Protein AF-A0A0U4GPA9-F1 (afdb_monomer)

Solvent-accessible surface area (backbon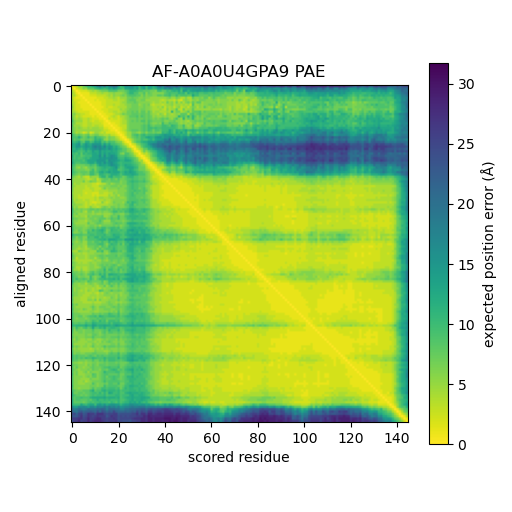e atoms only — not comparable to full-atom values): 8468 Å² total; per-residue (Å²): 130,65,59,69,49,54,57,52,41,24,34,73,60,50,49,94,83,41,89,81,30,57,88,73,44,97,74,63,64,74,82,78,58,74,81,77,69,96,68,77,52,72,70,25,42,51,31,34,51,55,58,58,59,74,53,60,60,59,62,45,44,52,75,36,54,56,65,60,61,60,56,53,50,44,53,52,49,74,71,36,64,93,43,91,62,39,52,60,40,25,15,57,50,21,51,51,51,35,76,47,28,38,76,95,36,74,60,30,58,47,23,52,36,14,38,72,67,58,60,62,75,49,66,69,54,52,57,49,41,71,76,42,46,27,72,79,44,57,46,59,66,89,81,81,131

Mean predicted aligned error: 7.28 Å

Nearest PDB structures (foldseek):
  3zfw-assembly2_B  TM=2.871E-01  e=5.094E+00  Mus musculus
  3zfw-assembly1_A  TM=2.869E-01  e=5.094E+00  Mus musculus

Radius of gyration: 15.77 Å; Cα contacts (8 Å, |Δi|>4): 146; chains: 1; bounding box: 40×41×32 Å

Structure (mmCIF, N/CA/C/O backbone):
data_AF-A0A0U4GPA9-F1
#
_entry.id   AF-A0A0U4GPA9-F1
#
loop_
_atom_site.group_PDB
_atom_site.id
_atom_site.type_symbol
_atom_site.label_atom_id
_atom_site.label_alt_id
_atom_site.label_comp_id
_atom_site.label_asym_id
_atom_site.label_entity_id
_atom_site.label_seq_id
_atom_site.pdbx_PDB_ins_code
_atom_site.Cartn_x
_atom_site.Cartn_y
_atom_site.Cartn_z
_atom_site.occupancy
_atom_site.B_iso_or_equiv
_atom_site.auth_seq_id
_atom_site.auth_comp_id
_atom_site.auth_asym_id
_atom_site.auth_atom_id
_atom_site.pdbx_PDB_model_num
ATOM 1 N N . MET A 1 1 ? 17.917 -6.536 2.354 1.00 47.72 1 MET A N 1
ATOM 2 C CA . MET A 1 1 ? 18.642 -6.152 1.118 1.00 47.72 1 MET A CA 1
ATOM 3 C C . MET A 1 1 ? 17.802 -6.351 -0.153 1.00 47.72 1 MET A C 1
ATOM 5 O O . MET A 1 1 ? 18.085 -5.688 -1.136 1.00 47.72 1 MET A O 1
ATOM 9 N N . HIS A 1 2 ? 16.736 -7.167 -0.132 1.00 63.19 2 HIS A N 1
ATOM 10 C CA . HIS A 1 2 ? 15.916 -7.475 -1.320 1.00 63.19 2 HIS A CA 1
ATOM 11 C C . HIS A 1 2 ? 14.843 -6.423 -1.675 1.00 63.19 2 HIS A C 1
ATOM 13 O O . HIS A 1 2 ? 14.406 -6.362 -2.816 1.00 63.19 2 HIS A O 1
ATOM 19 N N . PHE A 1 3 ? 14.444 -5.550 -0.739 1.00 65.81 3 PHE A N 1
ATOM 20 C CA . PHE A 1 3 ? 13.289 -4.664 -0.949 1.00 65.81 3 PHE A CA 1
ATOM 21 C C . PHE A 1 3 ? 13.552 -3.419 -1.808 1.00 65.81 3 PHE A C 1
ATOM 23 O O . PHE A 1 3 ? 12.783 -3.112 -2.711 1.00 65.81 3 PHE A O 1
ATOM 30 N N . ARG A 1 4 ? 14.674 -2.722 -1.579 1.00 67.25 4 ARG A N 1
ATOM 31 C CA . ARG A 1 4 ? 15.110 -1.613 -2.453 1.00 67.25 4 ARG A CA 1
ATOM 32 C C . ARG A 1 4 ? 15.223 -2.057 -3.907 1.00 67.25 4 ARG A C 1
ATOM 34 O O . ARG A 1 4 ? 14.992 -1.273 -4.816 1.00 67.25 4 ARG A O 1
ATOM 41 N N . TYR A 1 5 ? 15.574 -3.319 -4.094 1.00 72.94 5 TYR A N 1
ATOM 42 C CA . TYR A 1 5 ? 1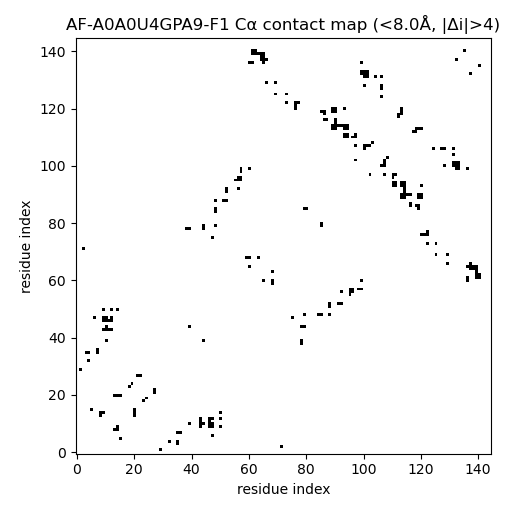5.647 -3.917 -5.401 1.00 72.94 5 TYR A CA 1
ATOM 43 C C . TYR A 1 5 ? 14.271 -4.220 -5.995 1.00 72.94 5 TYR A C 1
ATOM 45 O O . TYR A 1 5 ? 14.011 -3.780 -7.105 1.00 72.94 5 TYR A O 1
ATOM 53 N N . ALA A 1 6 ? 13.374 -4.875 -5.250 1.00 74.25 6 ALA A N 1
ATOM 54 C CA . ALA A 1 6 ? 11.995 -5.076 -5.696 1.00 74.25 6 ALA A CA 1
ATOM 55 C C . ALA A 1 6 ? 11.358 -3.745 -6.133 1.00 74.25 6 ALA A C 1
ATOM 57 O O . ALA A 1 6 ? 10.779 -3.658 -7.208 1.00 74.25 6 ALA A O 1
ATOM 58 N N . PHE A 1 7 ? 11.564 -2.676 -5.361 1.00 76.19 7 PHE A N 1
ATOM 59 C CA . PHE A 1 7 ? 11.077 -1.343 -5.710 1.00 76.19 7 PHE A CA 1
ATOM 60 C C . PHE A 1 7 ? 11.732 -0.751 -6.974 1.00 76.19 7 PHE A C 1
ATOM 62 O O . PHE A 1 7 ? 11.067 -0.082 -7.761 1.00 76.19 7 PHE A O 1
ATOM 69 N N . ALA A 1 8 ? 13.021 -1.018 -7.208 1.00 76.12 8 ALA A N 1
ATOM 70 C CA . ALA A 1 8 ? 13.698 -0.626 -8.443 1.00 76.12 8 ALA A CA 1
ATOM 71 C C . ALA A 1 8 ? 13.195 -1.414 -9.669 1.00 76.12 8 ALA A C 1
ATOM 73 O O . ALA A 1 8 ? 13.061 -0.835 -10.743 1.00 76.12 8 ALA A O 1
ATOM 74 N N . GLU A 1 9 ? 12.861 -2.697 -9.519 1.00 77.81 9 GLU A N 1
ATOM 75 C CA . GLU A 1 9 ? 12.272 -3.497 -10.603 1.00 77.81 9 GLU A CA 1
ATOM 76 C C . GLU A 1 9 ? 10.837 -3.051 -10.921 1.00 77.81 9 GLU A C 1
ATOM 78 O O . GLU A 1 9 ? 10.501 -2.904 -12.096 1.00 77.81 9 GLU A O 1
ATOM 83 N N . LEU A 1 10 ? 10.033 -2.714 -9.900 1.00 80.31 10 LEU A N 1
ATOM 84 C CA . LEU A 1 10 ? 8.717 -2.082 -10.086 1.00 80.31 10 LEU A CA 1
ATOM 85 C C . LEU A 1 10 ? 8.831 -0.784 -10.900 1.00 80.31 10 LEU A C 1
ATOM 87 O O . LEU A 1 10 ? 8.047 -0.539 -11.814 1.00 80.31 10 LEU A O 1
ATOM 91 N N . ALA A 1 11 ? 9.845 0.038 -10.614 1.00 76.25 11 ALA A N 1
ATOM 92 C CA . ALA A 1 11 ? 10.128 1.250 -11.382 1.00 76.25 11 ALA A CA 1
ATOM 93 C C . ALA A 1 11 ? 10.483 0.971 -12.848 1.00 76.25 11 ALA A C 1
ATOM 95 O O . ALA A 1 11 ? 10.198 1.801 -13.710 1.00 76.25 11 ALA A O 1
ATOM 96 N N . ASN A 1 12 ? 11.069 -0.188 -13.144 1.00 79.69 12 ASN A N 1
ATOM 97 C CA . ASN A 1 12 ? 11.322 -0.647 -14.509 1.00 79.69 12 ASN A CA 1
ATOM 98 C C . ASN A 1 12 ? 10.078 -1.280 -15.165 1.00 79.69 12 ASN A C 1
ATOM 100 O O . ASN A 1 12 ? 10.162 -1.740 -16.301 1.00 79.69 12 ASN A O 1
ATOM 104 N N . GLY A 1 13 ? 8.929 -1.280 -14.480 1.00 78.00 13 GLY A N 1
ATOM 105 C CA . GLY A 1 13 ? 7.659 -1.802 -14.980 1.00 78.00 13 GLY A CA 1
ATOM 106 C C . GLY A 1 13 ? 7.485 -3.310 -14.823 1.00 78.00 13 GLY A C 1
ATOM 107 O O . GLY A 1 13 ? 6.522 -3.847 -15.363 1.00 78.00 13 GLY A O 1
ATOM 108 N N . LYS A 1 14 ? 8.386 -3.983 -14.101 1.00 79.00 14 LYS A N 1
ATOM 109 C CA . LYS A 1 14 ? 8.282 -5.417 -13.818 1.00 79.00 14 LYS A CA 1
ATOM 110 C C . LYS A 1 14 ? 7.408 -5.670 -12.602 1.00 79.00 14 LYS A C 1
ATOM 112 O O . LYS A 1 14 ? 7.476 -4.924 -11.628 1.00 79.00 14 LYS A O 1
ATOM 117 N N . SER A 1 15 ? 6.645 -6.749 -12.635 1.00 78.56 15 SER A N 1
ATOM 118 C CA . SER A 1 15 ? 5.757 -7.193 -11.567 1.00 78.56 15 SER A CA 1
ATOM 119 C C . SER A 1 15 ? 6.344 -8.394 -10.814 1.00 78.56 15 SER A C 1
ATOM 121 O O . SER A 1 15 ? 6.955 -9.264 -11.434 1.00 78.56 15 SER A O 1
ATOM 123 N N . PRO A 1 16 ? 6.083 -8.537 -9.498 1.00 73.56 16 PRO A N 1
ATOM 124 C CA . PRO A 1 16 ? 6.381 -9.757 -8.743 1.00 73.56 16 PRO A CA 1
ATOM 125 C C . PRO A 1 16 ? 5.747 -11.040 -9.291 1.00 73.56 16 PRO A C 1
ATOM 127 O O . PRO A 1 16 ? 6.110 -12.127 -8.857 1.00 73.56 16 PRO A O 1
ATOM 130 N N . THR A 1 17 ? 4.783 -10.919 -10.203 1.00 77.12 17 THR A N 1
ATOM 131 C CA . THR A 1 17 ? 4.134 -12.041 -10.893 1.00 77.12 17 THR A CA 1
ATOM 132 C C . THR A 1 17 ? 4.839 -12.451 -12.185 1.00 77.12 17 THR A C 1
ATOM 134 O O . THR A 1 17 ? 4.425 -13.428 -12.809 1.00 77.12 17 THR A O 1
ATOM 137 N N . ASP A 1 18 ? 5.845 -11.697 -12.631 1.00 76.94 18 ASP A N 1
ATOM 138 C CA . ASP A 1 18 ? 6.513 -11.956 -13.902 1.00 76.94 18 ASP A CA 1
ATOM 139 C C . ASP A 1 18 ? 7.449 -13.177 -13.793 1.00 76.94 18 ASP A C 1
ATOM 141 O O . ASP A 1 18 ? 8.136 -13.344 -12.781 1.00 76.94 18 ASP A O 1
ATOM 145 N N . PRO A 1 19 ? 7.529 -14.045 -14.822 1.00 74.38 19 PRO A N 1
ATOM 146 C CA . PRO A 1 19 ? 8.363 -15.250 -14.769 1.00 74.38 19 PRO A CA 1
ATOM 147 C C . PRO A 1 19 ? 9.861 -14.974 -14.593 1.00 74.38 19 PRO A C 1
ATOM 149 O O . PRO A 1 19 ? 10.583 -15.814 -14.061 1.00 74.38 19 PRO A O 1
ATOM 152 N N . ASP A 1 20 ? 10.339 -13.815 -15.052 1.00 72.31 20 ASP A N 1
ATOM 153 C CA . ASP A 1 20 ? 11.725 -13.365 -14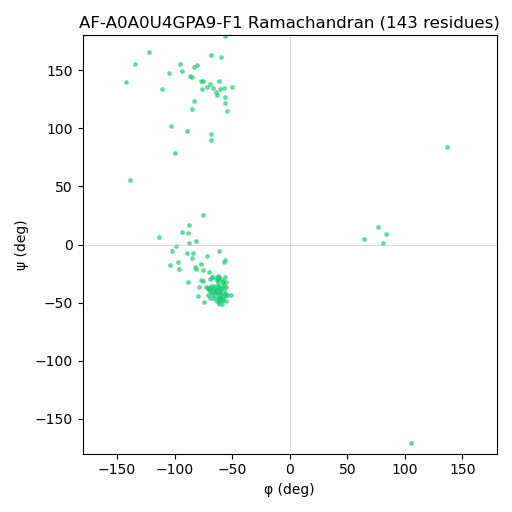.902 1.00 72.31 20 ASP A CA 1
ATOM 154 C C . ASP A 1 20 ? 11.954 -12.597 -13.592 1.00 72.31 20 ASP A C 1
ATOM 156 O O . ASP A 1 20 ? 13.020 -11.999 -13.400 1.00 72.31 20 ASP A O 1
ATOM 160 N N . TRP A 1 21 ? 10.975 -12.607 -12.676 1.00 73.69 21 TRP A N 1
ATOM 161 C CA . TRP A 1 21 ? 11.111 -11.897 -11.423 1.00 73.69 21 TRP A CA 1
ATOM 162 C C . TRP A 1 21 ? 12.256 -12.501 -10.598 1.00 73.69 21 TRP A C 1
ATOM 164 O O . TRP A 1 21 ? 12.354 -13.716 -10.413 1.00 73.69 21 TRP A O 1
ATOM 174 N N . PRO A 1 22 ? 13.167 -11.684 -10.067 1.00 64.12 22 PRO A N 1
ATOM 175 C CA . PRO A 1 22 ? 14.526 -12.153 -9.813 1.00 64.12 22 PRO A CA 1
ATOM 176 C C . PRO A 1 22 ? 14.643 -13.062 -8.587 1.00 64.12 22 PRO A C 1
ATOM 178 O O . PRO A 1 22 ? 15.582 -13.838 -8.496 1.00 64.12 22 PRO A O 1
ATOM 181 N N . ILE A 1 23 ? 13.692 -12.999 -7.652 1.00 62.41 23 ILE A N 1
ATOM 182 C CA . ILE A 1 23 ? 13.605 -13.947 -6.525 1.00 62.41 23 ILE A CA 1
ATOM 183 C C . ILE A 1 23 ? 13.140 -15.348 -6.960 1.00 62.41 23 ILE A C 1
ATOM 185 O O . ILE A 1 23 ? 13.222 -16.271 -6.156 1.00 62.41 23 ILE A O 1
ATOM 189 N N . HIS A 1 24 ? 12.683 -15.529 -8.205 1.00 61.88 24 HIS A N 1
ATOM 190 C CA . HIS A 1 24 ? 12.437 -16.850 -8.796 1.00 61.88 24 HIS A CA 1
ATOM 191 C C . HIS A 1 24 ? 13.697 -17.470 -9.413 1.00 61.88 24 HIS A C 1
ATOM 193 O O . HIS A 1 24 ? 13.700 -18.658 -9.722 1.00 61.88 24 HIS A O 1
ATOM 199 N N . ALA A 1 25 ? 14.781 -16.702 -9.568 1.00 58.09 25 ALA A N 1
ATOM 200 C CA . ALA A 1 25 ? 16.060 -17.237 -10.008 1.00 58.09 25 ALA A CA 1
ATOM 201 C C . ALA A 1 25 ? 16.816 -17.837 -8.812 1.00 58.09 25 ALA A C 1
ATOM 203 O O . ALA A 1 25 ? 17.117 -17.140 -7.845 1.00 58.09 25 ALA A O 1
ATOM 204 N N . GLU A 1 26 ? 17.191 -19.116 -8.906 1.00 50.78 26 GLU A N 1
ATOM 205 C CA . GLU A 1 26 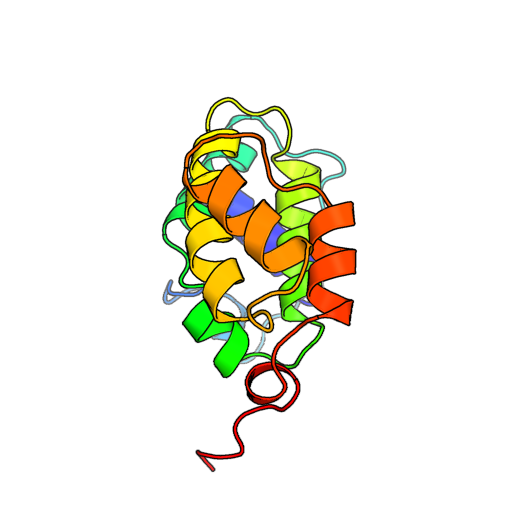? 17.912 -19.860 -7.854 1.00 50.78 26 GLU A CA 1
ATOM 206 C C . GLU A 1 26 ? 19.256 -19.220 -7.439 1.00 50.78 26 GLU A C 1
ATOM 208 O O . GLU A 1 26 ? 19.789 -19.546 -6.383 1.00 50.78 26 GLU A O 1
ATOM 213 N N . ASN A 1 27 ? 19.790 -18.281 -8.231 1.00 49.78 27 ASN A N 1
ATOM 214 C CA . ASN A 1 27 ? 21.059 -17.585 -8.000 1.00 49.78 27 ASN A CA 1
ATOM 215 C C . ASN A 1 27 ? 20.967 -16.085 -8.326 1.00 49.78 27 ASN A C 1
ATOM 217 O O . ASN A 1 27 ? 21.724 -15.561 -9.144 1.00 49.78 27 ASN A O 1
ATOM 221 N N . SER A 1 28 ? 20.031 -15.360 -7.713 1.00 54.97 28 SER A N 1
ATOM 222 C CA . SER A 1 28 ? 19.985 -13.903 -7.853 1.00 54.97 28 SER A CA 1
ATOM 223 C C . SER A 1 28 ? 21.188 -13.250 -7.160 1.00 54.97 28 SER A C 1
ATOM 225 O O . SER A 1 28 ? 21.176 -12.992 -5.953 1.00 54.97 28 SER A O 1
ATOM 227 N N . GLU A 1 29 ? 22.250 -12.971 -7.917 1.00 55.31 29 GLU A N 1
ATOM 228 C CA . GLU A 1 29 ? 23.373 -12.167 -7.441 1.00 55.31 29 GLU A CA 1
ATOM 229 C C . GLU A 1 29 ? 22.927 -10.717 -7.244 1.00 55.31 29 GLU A C 1
ATOM 231 O O . GLU A 1 29 ? 23.063 -9.869 -8.122 1.00 55.31 29 GLU A O 1
ATOM 236 N N . PHE A 1 30 ? 22.442 -10.391 -6.044 1.00 56.41 30 PHE A N 1
ATOM 237 C CA . PHE A 1 30 ? 21.951 -9.046 -5.731 1.00 56.41 30 PHE A CA 1
ATOM 238 C C . PHE A 1 30 ? 23.008 -7.927 -5.844 1.00 56.41 30 PHE A C 1
ATOM 240 O O . PHE A 1 30 ? 22.692 -6.753 -5.669 1.00 56.41 30 PHE A O 1
ATOM 247 N N . ARG A 1 31 ? 24.274 -8.287 -6.091 1.00 52.72 31 ARG A N 1
ATOM 248 C CA . ARG A 1 31 ? 25.415 -7.374 -6.231 1.00 52.72 31 ARG A CA 1
ATOM 249 C C . ARG A 1 31 ? 25.517 -6.734 -7.618 1.00 52.72 31 ARG A C 1
ATOM 251 O O . ARG A 1 31 ? 26.164 -5.700 -7.732 1.00 52.72 31 ARG A O 1
ATOM 258 N N . THR A 1 32 ? 24.901 -7.319 -8.648 1.00 55.31 32 THR A N 1
ATOM 259 C CA . THR A 1 32 ? 24.889 -6.775 -10.024 1.00 55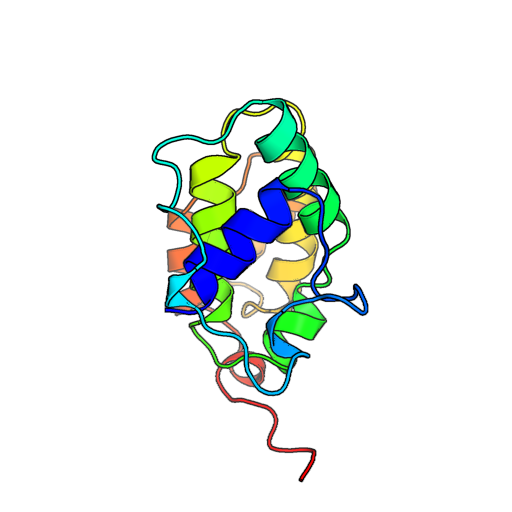.31 32 THR A CA 1
ATOM 260 C C . THR A 1 32 ? 23.797 -5.725 -10.237 1.00 55.31 32 THR A C 1
ATOM 262 O O . THR A 1 32 ? 23.740 -5.061 -11.270 1.00 55.31 32 THR A O 1
ATOM 265 N N . LEU A 1 33 ? 22.941 -5.553 -9.236 1.00 56.56 33 LEU A N 1
ATOM 266 C CA . LEU A 1 33 ? 21.805 -4.652 -9.244 1.00 56.56 33 LEU A CA 1
ATOM 267 C C . LEU A 1 33 ? 22.319 -3.278 -8.831 1.00 56.56 33 LEU A C 1
ATOM 269 O O . LEU A 1 33 ? 22.876 -3.119 -7.746 1.00 56.56 33 LEU A O 1
ATOM 273 N N . GLY A 1 34 ? 22.217 -2.312 -9.743 1.00 56.69 34 GLY A N 1
ATOM 274 C CA . GLY A 1 34 ? 22.805 -0.982 -9.597 1.00 56.69 34 GLY A CA 1
ATOM 275 C C . GLY A 1 34 ? 22.371 -0.219 -8.338 1.00 56.69 34 GLY A C 1
ATOM 276 O O . GLY A 1 34 ? 21.577 -0.670 -7.512 1.00 56.69 34 GLY A O 1
ATOM 277 N N . GLN A 1 35 ? 22.903 0.992 -8.174 1.00 63.12 35 GLN A N 1
ATOM 278 C CA . GLN A 1 35 ? 22.566 1.834 -7.028 1.00 63.12 35 GLN A CA 1
ATOM 279 C C . GLN A 1 35 ? 21.068 2.158 -6.994 1.00 63.12 35 GLN A C 1
ATOM 281 O O . GLN A 1 35 ? 20.490 2.572 -7.997 1.00 63.12 35 GLN A O 1
ATOM 286 N N . TYR A 1 36 ? 20.460 2.025 -5.810 1.00 66.12 36 TYR A N 1
ATOM 287 C CA . TYR A 1 36 ? 19.093 2.483 -5.582 1.00 66.12 36 TYR A CA 1
ATOM 288 C C . TYR A 1 36 ? 18.997 3.974 -5.938 1.00 66.12 36 TYR A C 1
ATOM 290 O O . TYR A 1 36 ? 19.753 4.773 -5.368 1.00 66.12 36 TYR A O 1
ATOM 298 N N . PRO A 1 37 ? 18.117 4.362 -6.872 1.00 68.44 37 PRO A N 1
ATOM 299 C CA . PRO A 1 37 ? 18.088 5.726 -7.359 1.00 68.44 37 PRO A CA 1
ATOM 300 C C . PRO A 1 37 ? 17.635 6.668 -6.243 1.00 68.44 37 PRO A C 1
ATOM 302 O O . PRO A 1 37 ? 16.664 6.414 -5.533 1.00 68.44 37 PRO A O 1
ATOM 305 N N . TYR A 1 38 ? 18.340 7.791 -6.096 1.00 69.62 38 TYR A N 1
ATOM 306 C CA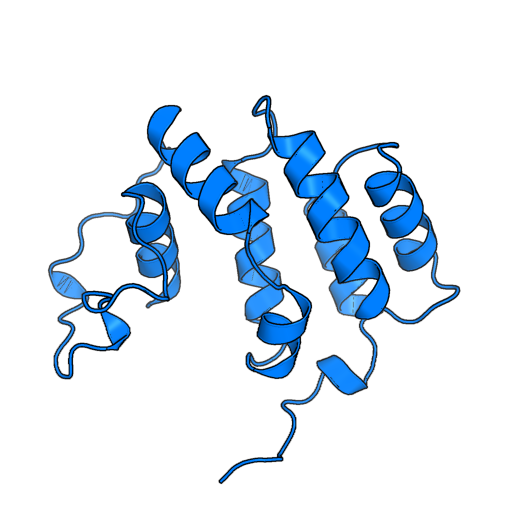 . TYR A 1 38 ? 17.967 8.828 -5.130 1.00 69.62 38 TYR A CA 1
ATOM 307 C C . TYR A 1 38 ? 16.596 9.446 -5.458 1.00 69.62 38 TYR A C 1
ATOM 309 O O . TYR A 1 38 ? 15.861 9.855 -4.560 1.00 69.62 38 TYR A O 1
ATOM 317 N N . ARG A 1 39 ? 16.239 9.495 -6.750 1.00 76.88 39 ARG A N 1
ATOM 318 C CA . ARG A 1 39 ? 14.930 9.922 -7.260 1.00 76.88 39 ARG A CA 1
ATOM 319 C C . ARG A 1 39 ? 14.524 9.064 -8.450 1.00 76.88 39 ARG A C 1
ATOM 321 O O . ARG A 1 39 ? 15.350 8.792 -9.317 1.00 76.88 39 ARG A O 1
ATOM 328 N N . PHE A 1 40 ? 13.247 8.714 -8.505 1.00 84.06 40 PHE A N 1
ATOM 329 C CA . PHE A 1 40 ? 12.638 8.085 -9.669 1.00 84.06 40 PHE A CA 1
ATOM 330 C C . PHE A 1 40 ? 12.167 9.155 -10.655 1.00 84.06 40 PHE A C 1
ATOM 332 O O . PHE A 1 40 ? 11.738 10.241 -10.263 1.00 84.06 40 PHE A O 1
ATOM 339 N N . SER A 1 41 ? 12.273 8.858 -11.947 1.00 87.75 41 SER A N 1
ATOM 340 C CA . SER A 1 41 ? 11.686 9.693 -12.995 1.00 87.75 41 SER A CA 1
ATOM 341 C C . SER A 1 41 ? 10.156 9.627 -12.957 1.00 87.75 41 SER A C 1
ATOM 343 O O . SER A 1 41 ? 9.573 8.688 -12.415 1.00 87.75 41 SER A O 1
ATOM 345 N N . LYS A 1 42 ? 9.484 10.589 -13.601 1.00 87.44 42 LYS A N 1
ATOM 346 C CA . LYS A 1 42 ? 8.016 10.592 -13.702 1.00 87.44 42 LYS A CA 1
ATOM 347 C C . LYS A 1 42 ? 7.475 9.296 -14.322 1.00 87.44 42 LYS A C 1
ATOM 349 O O . LYS A 1 42 ? 6.498 8.755 -13.825 1.00 87.44 42 LYS A O 1
ATOM 354 N N . ALA A 1 43 ? 8.128 8.777 -15.364 1.00 87.44 43 ALA A N 1
ATOM 355 C CA . ALA A 1 43 ? 7.727 7.525 -16.011 1.00 87.44 43 ALA A CA 1
ATOM 356 C C . ALA A 1 43 ? 7.852 6.312 -15.071 1.00 87.44 43 ALA A C 1
ATOM 358 O O . ALA A 1 43 ? 6.972 5.459 -15.047 1.00 87.44 43 ALA A O 1
ATOM 359 N N . GLN A 1 44 ? 8.906 6.270 -14.254 1.00 88.50 44 GLN A N 1
ATOM 360 C CA . GLN A 1 44 ? 9.108 5.209 -13.266 1.00 88.50 44 GLN A CA 1
ATOM 361 C C . GLN A 1 44 ? 8.076 5.268 -12.136 1.00 88.50 44 GLN A C 1
ATOM 363 O O . GLN A 1 44 ? 7.547 4.236 -11.737 1.00 88.50 44 GLN A O 1
ATOM 368 N N . ILE A 1 45 ? 7.748 6.467 -11.646 1.00 90.06 45 ILE A N 1
ATOM 369 C CA . ILE A 1 45 ? 6.695 6.632 -10.635 1.00 90.06 45 ILE A CA 1
ATOM 370 C C . ILE A 1 45 ? 5.342 6.177 -11.194 1.00 90.06 45 ILE A C 1
ATOM 372 O O . ILE A 1 45 ? 4.600 5.483 -10.513 1.00 90.06 45 ILE A O 1
ATOM 376 N N . GLN A 1 46 ? 5.044 6.507 -12.450 1.00 90.06 46 GLN A N 1
ATOM 377 C CA . GLN A 1 46 ? 3.832 6.047 -13.130 1.00 90.06 46 GLN A CA 1
ATOM 378 C C . GLN A 1 46 ? 3.775 4.518 -13.261 1.00 90.06 46 GLN A C 1
ATOM 380 O O . GLN A 1 46 ? 2.727 3.922 -13.020 1.00 90.06 46 GLN A O 1
ATOM 385 N N . ALA A 1 47 ? 4.900 3.869 -13.578 1.00 88.94 47 ALA A N 1
ATOM 386 C CA . ALA A 1 47 ? 4.986 2.410 -13.607 1.00 88.94 47 ALA A CA 1
ATOM 387 C C . ALA A 1 47 ? 4.721 1.793 -12.222 1.00 88.94 47 ALA A C 1
ATOM 389 O O . ALA A 1 47 ? 3.903 0.880 -12.108 1.00 88.94 47 ALA A O 1
ATOM 390 N N . ILE A 1 48 ? 5.336 2.345 -11.167 1.00 89.88 48 ILE A N 1
ATOM 391 C CA . ILE A 1 48 ? 5.101 1.920 -9.778 1.00 89.88 48 ILE A CA 1
ATOM 392 C C . ILE A 1 48 ? 3.624 2.075 -9.413 1.00 89.88 48 ILE A C 1
ATOM 394 O O . ILE A 1 48 ? 3.018 1.117 -8.943 1.00 89.88 48 ILE A O 1
ATOM 398 N N . LEU A 1 49 ? 3.041 3.257 -9.646 1.00 90.19 49 LEU A N 1
ATOM 399 C CA . LEU A 1 49 ? 1.641 3.560 -9.335 1.00 90.19 49 LEU A CA 1
ATOM 400 C C . LEU A 1 49 ? 0.690 2.571 -10.007 1.00 90.19 49 LEU A C 1
ATOM 402 O O . LEU A 1 49 ? -0.215 2.071 -9.348 1.00 90.19 49 LEU A O 1
ATOM 406 N N . LYS A 1 50 ? 0.927 2.247 -11.282 1.00 89.75 50 LYS A N 1
ATOM 407 C CA . LYS A 1 50 ? 0.115 1.279 -12.023 1.00 89.75 50 LYS A CA 1
ATOM 408 C C . LYS A 1 50 ? 0.159 -0.109 -11.382 1.00 89.75 50 LYS A C 1
ATOM 410 O O . LYS A 1 50 ? -0.890 -0.675 -11.110 1.00 89.75 50 LYS A O 1
ATOM 415 N N . ILE A 1 51 ? 1.352 -0.635 -11.101 1.00 88.38 51 ILE A N 1
ATOM 416 C CA . ILE A 1 51 ? 1.491 -1.964 -10.481 1.00 88.38 51 ILE A CA 1
ATOM 417 C C . ILE A 1 51 ? 0.867 -1.975 -9.079 1.00 88.38 51 ILE A C 1
ATOM 419 O O . ILE A 1 51 ? 0.191 -2.923 -8.695 1.00 88.38 51 ILE A O 1
ATOM 423 N N . CYS A 1 52 ? 1.070 -0.902 -8.317 1.00 90.62 52 CYS A N 1
ATOM 424 C CA . CYS A 1 52 ? 0.556 -0.768 -6.958 1.00 90.62 52 CYS A CA 1
ATOM 425 C C . CYS A 1 52 ? -0.967 -0.613 -6.903 1.00 90.62 52 CYS A C 1
ATOM 427 O O . CYS A 1 52 ? -1.579 -1.016 -5.916 1.00 90.62 52 CYS A O 1
ATOM 429 N N . HIS A 1 53 ? -1.577 -0.035 -7.937 1.00 90.81 53 HIS A N 1
ATOM 430 C CA . HIS A 1 53 ? -3.025 0.103 -8.040 1.00 90.81 53 HIS A CA 1
ATOM 431 C C . HIS A 1 53 ? -3.715 -1.262 -8.144 1.00 90.81 53 HIS A C 1
ATOM 433 O O . HIS A 1 53 ? -4.764 -1.468 -7.540 1.00 90.81 53 HIS A O 1
ATOM 439 N N . ASP A 1 54 ? -3.092 -2.201 -8.853 1.00 88.81 54 ASP A N 1
ATOM 440 C CA . ASP A 1 54 ? -3.623 -3.550 -9.061 1.00 88.81 54 ASP A CA 1
ATOM 441 C C . ASP A 1 54 ? -3.218 -4.528 -7.938 1.00 88.81 54 ASP A C 1
ATOM 443 O O . ASP A 1 54 ? -3.563 -5.710 -7.977 1.00 88.81 54 ASP A O 1
ATOM 447 N N . ALA A 1 55 ? -2.481 -4.055 -6.926 1.00 89.62 55 ALA A N 1
ATOM 448 C CA . ALA A 1 55 ? -2.014 -4.882 -5.823 1.00 89.62 55 ALA A CA 1
ATOM 449 C C . ALA A 1 55 ? -3.135 -5.199 -4.816 1.00 89.62 55 ALA A C 1
ATOM 451 O O . ALA A 1 55 ? -3.850 -4.312 -4.340 1.00 89.62 55 ALA A O 1
ATOM 452 N N . ASP A 1 56 ? -3.215 -6.473 -4.432 1.00 91.50 56 ASP A N 1
ATOM 453 C CA . ASP A 1 56 ? -4.081 -6.968 -3.361 1.00 91.50 56 ASP A CA 1
ATOM 454 C C . ASP A 1 56 ? -3.335 -6.910 -2.017 1.00 91.50 56 ASP A C 1
ATOM 456 O O . ASP A 1 56 ? -2.523 -7.776 -1.673 1.00 91.50 56 ASP A O 1
ATOM 460 N N . LEU A 1 57 ? -3.591 -5.849 -1.251 1.00 91.75 57 LEU A N 1
ATOM 461 C CA . LEU A 1 57 ? -2.994 -5.628 0.062 1.00 91.75 57 LEU A CA 1
ATOM 462 C C . LEU A 1 57 ? -3.474 -6.641 1.097 1.00 91.75 57 LEU A C 1
ATOM 464 O O . LEU A 1 57 ? -2.728 -6.939 2.029 1.00 91.75 57 LEU A O 1
ATOM 468 N N . LEU A 1 58 ? -4.683 -7.186 0.942 1.00 90.31 58 LEU A N 1
ATOM 469 C CA . LEU A 1 58 ? -5.209 -8.192 1.855 1.00 90.31 58 LEU A CA 1
ATOM 470 C C . LEU A 1 58 ? -4.434 -9.503 1.696 1.00 90.31 58 LEU A C 1
ATOM 472 O O . LEU A 1 58 ? -3.983 -10.075 2.691 1.00 90.31 58 LEU A O 1
ATOM 476 N N . ALA A 1 59 ? -4.208 -9.939 0.455 1.00 89.00 59 ALA A N 1
ATOM 477 C CA . ALA A 1 59 ? -3.372 -11.098 0.157 1.00 89.00 59 ALA A CA 1
ATOM 478 C C . ALA A 1 59 ? -1.931 -10.894 0.654 1.00 89.00 59 ALA A C 1
ATOM 480 O O . ALA A 1 59 ? -1.373 -11.761 1.333 1.00 89.00 59 ALA A O 1
ATOM 481 N N . ILE A 1 60 ? -1.344 -9.717 0.400 1.00 87.81 60 ILE A N 1
ATOM 482 C CA . ILE A 1 60 ? -0.005 -9.366 0.898 1.00 87.81 60 ILE A CA 1
ATOM 483 C C . ILE A 1 60 ? 0.041 -9.438 2.431 1.00 87.81 60 ILE A C 1
ATOM 485 O O . ILE A 1 60 ? 0.945 -10.064 2.982 1.00 87.81 60 ILE A O 1
ATOM 489 N N . ALA A 1 61 ? -0.934 -8.852 3.130 1.00 87.69 61 ALA A N 1
ATOM 490 C CA . ALA A 1 61 ? -0.979 -8.847 4.591 1.00 87.69 61 ALA A CA 1
ATOM 491 C C . ALA A 1 61 ? -1.131 -10.255 5.194 1.00 87.69 61 ALA A C 1
ATOM 493 O O . ALA A 1 61 ? -0.658 -10.499 6.302 1.00 87.69 61 ALA A O 1
ATOM 494 N N . GLN A 1 62 ? -1.764 -11.190 4.478 1.00 85.44 62 GLN A N 1
ATOM 495 C CA . GLN A 1 62 ? -1.908 -12.584 4.912 1.00 85.44 62 GLN A CA 1
ATOM 496 C C . GLN A 1 62 ? -0.641 -13.418 4.682 1.00 85.44 62 GLN A C 1
ATOM 498 O O . GLN A 1 62 ? -0.314 -14.290 5.492 1.00 85.44 62 GLN A O 1
ATOM 503 N N . MET A 1 63 ? 0.069 -13.173 3.578 1.00 83.25 63 MET A N 1
ATOM 504 C CA . MET A 1 63 ? 1.234 -13.966 3.171 1.00 83.25 63 MET A CA 1
ATOM 505 C C . MET A 1 63 ? 2.550 -13.447 3.760 1.00 83.25 63 MET A C 1
ATOM 507 O O . MET A 1 63 ? 3.471 -14.227 4.035 1.00 83.25 63 MET A O 1
ATOM 511 N N . CYS A 1 64 ? 2.658 -12.134 3.956 1.00 81.31 64 CYS A N 1
ATOM 512 C CA . CYS A 1 64 ? 3.859 -11.478 4.451 1.00 81.31 64 CYS A CA 1
ATOM 513 C C . CYS A 1 64 ? 3.826 -11.301 5.971 1.00 81.31 64 CYS A C 1
ATOM 515 O O . CYS A 1 64 ? 2.785 -11.121 6.597 1.00 81.31 64 CYS A O 1
ATOM 517 N N . ARG A 1 65 ? 5.010 -11.319 6.590 1.00 80.38 65 ARG A N 1
ATOM 518 C CA . ARG A 1 65 ? 5.143 -11.069 8.025 1.00 80.38 65 ARG A CA 1
ATOM 519 C C . ARG A 1 65 ? 4.896 -9.587 8.320 1.00 80.38 65 ARG A C 1
ATOM 521 O O . ARG A 1 65 ? 5.446 -8.718 7.652 1.00 80.38 65 ARG A O 1
ATOM 528 N N . PHE A 1 66 ? 4.118 -9.301 9.357 1.00 80.81 66 PHE A N 1
ATOM 529 C CA . PHE A 1 66 ? 4.012 -7.957 9.918 1.00 80.81 66 PHE A CA 1
ATOM 530 C C . PHE A 1 66 ? 5.245 -7.618 10.788 1.00 80.81 66 PHE A C 1
ATOM 532 O O . PHE A 1 66 ? 5.698 -8.493 11.538 1.00 80.81 66 PHE A O 1
ATOM 539 N N . PRO A 1 67 ? 5.788 -6.381 10.747 1.00 81.81 67 PRO A N 1
ATOM 540 C CA . PRO A 1 67 ? 5.308 -5.196 10.018 1.00 81.81 67 PRO A CA 1
ATOM 541 C C . PRO A 1 67 ? 5.922 -4.997 8.620 1.00 81.81 67 PRO A C 1
ATOM 543 O O . PRO A 1 67 ? 5.730 -3.943 8.015 1.00 81.81 67 PRO A O 1
ATOM 546 N N . ASP A 1 68 ? 6.654 -5.981 8.089 1.00 82.94 68 ASP A N 1
ATOM 547 C CA . ASP A 1 68 ? 7.495 -5.813 6.894 1.00 82.94 68 ASP A CA 1
ATOM 548 C C . ASP A 1 68 ? 6.723 -5.261 5.683 1.00 82.94 68 ASP A C 1
ATOM 550 O O . ASP A 1 68 ? 7.196 -4.337 5.019 1.00 82.94 68 ASP A O 1
ATOM 554 N N . TRP A 1 69 ? 5.511 -5.768 5.426 1.00 86.06 69 TRP A N 1
ATOM 555 C CA . TRP A 1 69 ? 4.690 -5.327 4.293 1.00 86.06 69 TRP A CA 1
ATOM 556 C C . TRP A 1 69 ? 4.189 -3.881 4.418 1.00 86.06 69 TRP A C 1
ATOM 558 O O . TRP A 1 69 ? 4.015 -3.197 3.411 1.00 86.06 69 TRP A O 1
ATOM 568 N N . LEU A 1 70 ? 4.016 -3.375 5.640 1.00 89.88 70 LEU A N 1
ATOM 569 C CA . LEU A 1 70 ? 3.596 -1.995 5.879 1.00 89.88 70 LEU A CA 1
ATOM 570 C C . LEU A 1 70 ? 4.743 -1.020 5.579 1.00 89.88 70 LEU A C 1
ATOM 572 O O . LEU A 1 70 ? 4.538 0.034 4.975 1.00 89.88 70 LEU A O 1
ATOM 576 N N . GLY A 1 71 ? 5.978 -1.420 5.901 1.00 87.62 71 GLY A N 1
ATOM 577 C CA . GLY A 1 71 ? 7.181 -0.685 5.504 1.00 87.62 71 GLY A CA 1
ATOM 578 C C . GLY A 1 71 ? 7.318 -0.549 3.982 1.00 87.62 71 GLY A C 1
ATOM 579 O O . GLY A 1 71 ? 7.846 0.452 3.491 1.00 87.62 71 GLY A O 1
ATOM 580 N N . TYR A 1 72 ? 6.800 -1.519 3.225 1.00 86.19 72 TYR A N 1
ATOM 581 C CA . TYR A 1 72 ? 6.804 -1.489 1.763 1.00 86.19 72 TYR A CA 1
ATOM 582 C C . TYR A 1 72 ? 5.846 -0.444 1.201 1.00 86.19 72 TYR A C 1
ATOM 584 O O . TYR A 1 72 ? 6.235 0.339 0.330 1.00 86.19 72 TYR A O 1
ATOM 592 N N . LEU A 1 73 ? 4.641 -0.364 1.768 1.00 91.25 73 LEU A N 1
ATOM 593 C CA . LEU A 1 73 ? 3.687 0.698 1.455 1.00 91.25 73 LEU A CA 1
ATOM 594 C C . LEU A 1 73 ? 4.276 2.072 1.774 1.00 91.25 73 LEU A C 1
ATOM 596 O O . LEU A 1 73 ? 4.185 2.974 0.947 1.00 91.25 73 LEU A O 1
ATOM 600 N N . GLY A 1 74 ? 4.971 2.217 2.905 1.00 91.25 74 GLY A N 1
ATOM 601 C CA . GLY A 1 74 ? 5.603 3.482 3.293 1.00 91.25 74 GLY A CA 1
ATOM 602 C C . GLY A 1 74 ? 6.598 4.021 2.262 1.00 91.25 74 GLY A C 1
ATOM 603 O O . GLY A 1 74 ? 6.622 5.225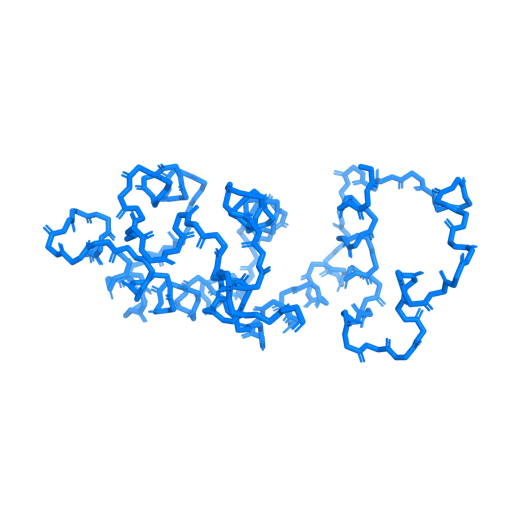 2.001 1.00 91.25 74 GLY A O 1
ATOM 604 N N . LEU A 1 75 ? 7.383 3.149 1.621 1.00 87.25 75 LEU A N 1
ATOM 605 C CA . LEU A 1 75 ? 8.292 3.569 0.550 1.00 87.25 75 LEU A CA 1
ATOM 606 C C . LEU A 1 75 ? 7.554 3.963 -0.733 1.00 87.25 75 LEU A C 1
ATOM 608 O O . LEU A 1 75 ? 7.948 4.942 -1.369 1.00 87.25 75 LEU A O 1
ATOM 612 N N . ILE A 1 76 ? 6.476 3.258 -1.085 1.00 90.12 76 ILE A N 1
ATOM 613 C CA . ILE A 1 76 ? 5.633 3.630 -2.227 1.00 90.12 76 ILE A CA 1
ATOM 614 C C . ILE A 1 76 ? 5.014 5.011 -1.987 1.00 90.12 76 ILE A C 1
ATOM 616 O O . ILE A 1 76 ? 5.173 5.886 -2.839 1.00 90.12 76 ILE A O 1
ATOM 620 N N . LEU A 1 77 ? 4.410 5.248 -0.811 1.00 91.88 77 LEU A N 1
ATOM 621 C CA . LEU A 1 77 ? 3.852 6.557 -0.443 1.00 91.88 77 LEU A CA 1
ATOM 622 C C . LEU A 1 77 ? 4.928 7.644 -0.557 1.00 91.88 77 LEU A C 1
ATOM 624 O O . LEU A 1 77 ? 4.735 8.635 -1.253 1.00 91.88 77 LEU A O 1
ATOM 628 N N . LYS A 1 78 ? 6.116 7.413 0.019 1.00 89.81 78 LYS A N 1
ATOM 629 C CA . LYS A 1 78 ? 7.208 8.397 0.025 1.00 89.81 78 LYS A CA 1
ATOM 630 C C . LYS A 1 78 ? 7.652 8.847 -1.371 1.00 89.81 78 LYS A C 1
ATOM 632 O O . LYS A 1 78 ? 8.109 9.980 -1.526 1.00 89.81 78 LYS A O 1
ATOM 637 N N . HIS A 1 79 ? 7.596 7.954 -2.355 1.00 87.94 79 HIS A N 1
ATOM 638 C CA . HIS A 1 79 ? 8.054 8.229 -3.717 1.00 87.94 79 HIS A CA 1
ATOM 639 C C . HIS A 1 79 ? 6.932 8.648 -4.673 1.00 87.94 79 HIS A C 1
ATOM 641 O O . HIS A 1 79 ? 7.226 9.278 -5.690 1.00 87.94 79 HIS A O 1
ATOM 647 N N . CYS A 1 80 ? 5.679 8.316 -4.361 1.00 89.06 80 CYS A N 1
ATOM 648 C CA . CYS A 1 80 ? 4.537 8.577 -5.234 1.00 89.06 80 CYS A CA 1
ATOM 649 C C . CYS A 1 80 ? 3.677 9.765 -4.783 1.00 89.06 80 CYS A C 1
ATOM 651 O O . CYS A 1 80 ? 2.944 10.306 -5.612 1.00 89.06 80 CYS A O 1
ATOM 653 N N . GLU A 1 81 ? 3.787 10.203 -3.526 1.00 88.12 81 GLU A N 1
ATOM 654 C CA . GLU A 1 81 ? 3.081 11.376 -3.000 1.00 88.12 81 GLU A CA 1
ATOM 655 C C . GLU A 1 81 ? 3.266 12.603 -3.915 1.00 88.12 81 GLU A C 1
ATOM 657 O O . GLU A 1 81 ? 4.358 12.876 -4.423 1.00 88.12 81 GLU A O 1
ATOM 662 N N . GLY A 1 82 ? 2.169 13.323 -4.172 1.00 85.81 82 GLY A N 1
ATOM 663 C CA . GLY A 1 82 ? 2.145 14.493 -5.056 1.00 85.81 82 GLY A CA 1
ATOM 664 C C . GLY A 1 82 ? 2.072 14.192 -6.561 1.00 85.81 82 GLY A C 1
ATOM 665 O O . GLY A 1 82 ? 2.067 15.127 -7.364 1.00 85.81 82 GLY A O 1
ATOM 666 N N . ASN A 1 83 ? 2.002 12.922 -6.975 1.00 90.12 83 ASN A N 1
ATOM 667 C CA . ASN A 1 83 ? 1.704 12.563 -8.367 1.00 90.12 83 ASN A CA 1
ATOM 668 C C . ASN A 1 83 ? 0.193 12.566 -8.632 1.00 90.12 83 ASN A C 1
ATOM 670 O O . ASN A 1 83 ? -0.602 12.301 -7.738 1.00 90.12 83 ASN A O 1
ATOM 674 N N . SER A 1 84 ? -0.205 12.815 -9.884 1.00 89.00 84 SER A N 1
ATOM 675 C CA . SER A 1 84 ? -1.615 12.973 -10.281 1.00 89.00 84 SER A CA 1
ATOM 676 C C . SER A 1 84 ? -2.506 11.773 -9.960 1.00 89.00 84 SER A C 1
ATOM 678 O O . SER A 1 84 ? -3.680 11.965 -9.667 1.00 89.00 84 SER A O 1
ATOM 680 N N . ASP A 1 85 ? -1.955 10.559 -9.992 1.00 90.56 85 ASP A N 1
ATOM 681 C CA . ASP A 1 85 ? -2.720 9.317 -9.796 1.00 90.56 85 ASP A CA 1
ATOM 682 C C . ASP A 1 85 ? -2.602 8.774 -8.364 1.00 90.56 85 ASP A C 1
ATOM 684 O O . ASP A 1 85 ? -3.226 7.777 -8.001 1.00 90.56 85 ASP A O 1
ATOM 688 N N . TYR A 1 86 ? -1.828 9.458 -7.519 1.00 93.44 86 TYR A N 1
ATOM 689 C CA . TYR A 1 86 ? -1.682 9.122 -6.109 1.00 93.44 86 TYR A CA 1
ATOM 690 C C . TYR A 1 86 ? -2.996 9.185 -5.306 1.00 93.44 86 TYR A C 1
ATOM 692 O O . TYR A 1 86 ? -3.198 8.300 -4.471 1.00 93.44 86 TYR A O 1
ATOM 700 N N . PRO A 1 87 ? -3.929 10.132 -5.550 1.00 95.06 87 PRO A N 1
ATOM 701 C CA . PRO A 1 87 ? -5.228 10.128 -4.876 1.00 95.06 87 PRO A CA 1
ATOM 702 C C . PRO A 1 87 ? -6.036 8.858 -5.167 1.00 95.06 87 PRO A C 1
ATOM 704 O O . PRO A 1 87 ? -6.649 8.288 -4.265 1.00 95.06 87 PRO A O 1
ATOM 707 N N . GLN A 1 88 ? -5.988 8.367 -6.410 1.00 94.56 88 GLN A N 1
ATOM 708 C C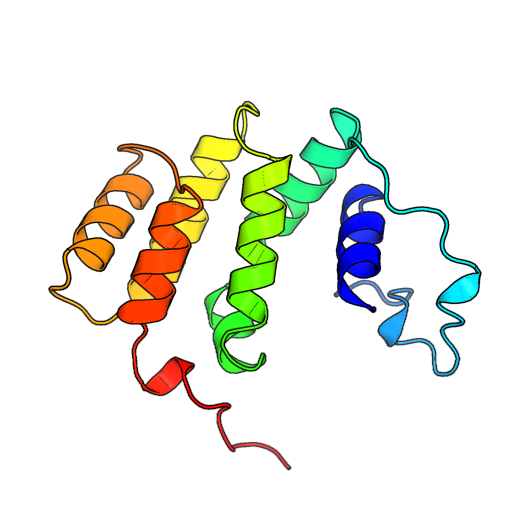A . GLN A 1 88 ? -6.686 7.145 -6.812 1.00 94.56 88 GLN A CA 1
ATOM 709 C C . GLN A 1 88 ? -6.077 5.905 -6.144 1.00 94.56 88 GLN A C 1
ATOM 711 O O . GLN A 1 88 ? -6.806 5.045 -5.641 1.00 94.56 88 GLN A O 1
ATOM 716 N N . LEU A 1 89 ? -4.742 5.835 -6.081 1.00 95.00 89 LEU A N 1
ATOM 717 C CA . LEU A 1 89 ? -4.047 4.795 -5.323 1.00 95.00 89 LEU A CA 1
ATOM 718 C C . LEU A 1 89 ? -4.417 4.862 -3.836 1.00 95.00 89 LEU A C 1
ATOM 72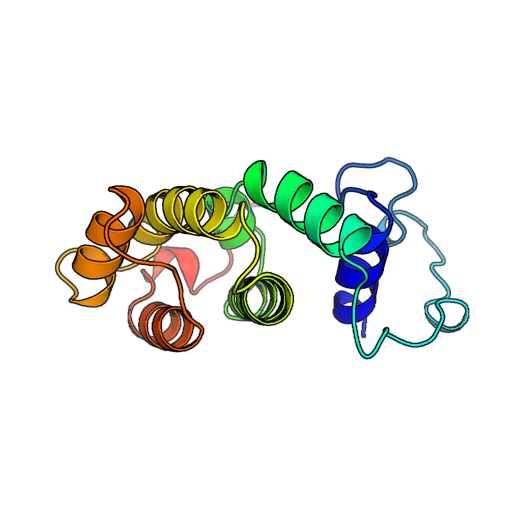0 O O . LEU A 1 89 ? -4.763 3.844 -3.242 1.00 95.00 89 LEU A O 1
ATOM 724 N N . SER A 1 90 ? -4.400 6.064 -3.252 1.00 96.31 90 SER A N 1
ATOM 725 C CA . SER A 1 90 ? -4.728 6.292 -1.843 1.00 96.31 90 SER A CA 1
ATOM 726 C C . SER A 1 90 ? -6.130 5.810 -1.498 1.00 96.31 90 SER A C 1
ATOM 728 O O . SER A 1 90 ? -6.303 5.139 -0.482 1.00 96.31 90 SER A O 1
ATOM 730 N N . ALA A 1 91 ? -7.122 6.103 -2.340 1.00 96.81 91 ALA A N 1
ATOM 731 C CA . ALA A 1 91 ? -8.490 5.641 -2.138 1.00 96.81 91 ALA A CA 1
ATOM 732 C C . ALA A 1 91 ? -8.585 4.107 -2.207 1.00 96.81 91 ALA A C 1
ATOM 734 O O . ALA A 1 91 ? -9.141 3.477 -1.306 1.00 96.81 91 ALA A O 1
ATOM 735 N N . THR A 1 92 ? -7.972 3.508 -3.232 1.00 96.31 92 THR A N 1
ATOM 736 C CA . THR A 1 92 ? -7.977 2.054 -3.463 1.00 96.31 92 THR A CA 1
ATOM 737 C C . THR A 1 92 ? -7.331 1.296 -2.307 1.00 96.31 92 THR A C 1
ATOM 739 O O . THR A 1 92 ? -7.907 0.356 -1.763 1.00 96.31 92 THR A O 1
ATOM 742 N N . TRP A 1 93 ? -6.148 1.730 -1.883 1.00 96.75 93 TRP A N 1
ATOM 743 C CA . TRP A 1 93 ? -5.450 1.136 -0.752 1.00 96.75 93 TRP A CA 1
ATOM 744 C C . TRP A 1 93 ? -6.174 1.367 0.563 1.00 96.75 93 TRP A C 1
ATOM 746 O O . TRP A 1 93 ? -6.244 0.451 1.371 1.00 96.75 93 TRP A O 1
ATOM 756 N N . SER A 1 94 ? -6.746 2.552 0.785 1.00 97.31 94 SER A N 1
ATOM 757 C CA . SER A 1 94 ? -7.478 2.827 2.026 1.00 97.31 94 SER A CA 1
ATOM 758 C C . SER A 1 94 ? -8.691 1.928 2.199 1.00 97.31 94 SER A C 1
ATOM 760 O O . SER A 1 94 ? -8.970 1.511 3.319 1.00 97.31 94 SER A O 1
ATOM 762 N N . ALA A 1 95 ? -9.380 1.596 1.104 1.00 96.94 95 ALA A N 1
ATOM 763 C CA . ALA A 1 95 ? -10.485 0.647 1.142 1.00 96.94 95 ALA A CA 1
ATOM 764 C C . ALA A 1 95 ? -10.017 -0.727 1.649 1.00 96.94 95 ALA A C 1
ATOM 766 O O . ALA A 1 95 ? -10.614 -1.269 2.570 1.00 96.94 95 ALA A O 1
ATOM 767 N N . GLN A 1 96 ? -8.903 -1.238 1.118 1.00 96.56 96 GLN A N 1
ATOM 768 C CA . GLN A 1 96 ? -8.340 -2.528 1.534 1.00 96.56 96 GLN A CA 1
ATOM 769 C C . GLN A 1 96 ? -7.732 -2.478 2.946 1.00 96.56 96 GLN A C 1
ATOM 771 O O . GLN A 1 96 ? -7.850 -3.421 3.724 1.00 96.56 96 GLN A O 1
ATOM 776 N N . LEU A 1 97 ? -7.088 -1.365 3.311 1.00 96.25 97 LEU A N 1
ATOM 777 C CA . LEU A 1 97 ? -6.479 -1.180 4.629 1.00 96.25 97 LEU A CA 1
ATOM 778 C C . LEU A 1 97 ? -7.527 -1.044 5.744 1.00 96.25 97 LEU A C 1
ATOM 780 O O . LEU A 1 97 ? -7.222 -1.320 6.904 1.00 96.25 97 LEU A O 1
ATOM 784 N N . ALA A 1 98 ? -8.758 -0.637 5.425 1.00 96.75 98 ALA A N 1
ATOM 785 C CA . ALA A 1 98 ? -9.846 -0.629 6.398 1.00 96.75 98 ALA A CA 1
ATOM 786 C C . ALA A 1 98 ? -10.160 -2.050 6.905 1.00 96.75 98 ALA A C 1
ATOM 788 O O . ALA A 1 98 ? -10.456 -2.212 8.085 1.00 96.75 98 ALA A O 1
ATOM 789 N N . ASP A 1 99 ? -9.996 -3.074 6.061 1.00 94.88 99 ASP A N 1
ATOM 790 C CA . ASP A 1 99 ? -10.264 -4.474 6.415 1.00 94.88 99 ASP A CA 1
ATOM 791 C C . ASP A 1 99 ? -9.162 -5.116 7.273 1.00 94.88 99 ASP A C 1
ATOM 793 O O . ASP A 1 99 ? -9.384 -6.161 7.893 1.00 94.88 99 ASP A O 1
ATOM 797 N N . VAL A 1 100 ? -7.969 -4.509 7.325 1.00 93.44 100 VAL A N 1
ATOM 798 C CA . VAL A 1 100 ? -6.843 -5.029 8.121 1.00 93.44 100 VAL A CA 1
ATOM 799 C C . VAL A 1 100 ? -6.712 -4.366 9.488 1.00 93.44 100 VAL A C 1
ATOM 801 O O . VAL A 1 100 ? -6.015 -4.893 10.353 1.00 93.44 100 VAL A O 1
ATOM 804 N N . VAL A 1 101 ? -7.367 -3.228 9.721 1.00 95.00 101 VAL A N 1
ATOM 805 C CA . VAL A 1 101 ? -7.367 -2.559 11.028 1.00 95.00 101 VAL A CA 1
ATOM 806 C C . VAL A 1 101 ? -8.585 -2.944 11.856 1.00 95.00 101 VAL A C 1
ATOM 808 O O . VAL A 1 101 ? -9.639 -3.301 11.341 1.00 95.00 101 VAL A O 1
ATOM 811 N N . THR A 1 102 ? -8.453 -2.825 13.172 1.00 94.38 102 THR A N 1
ATOM 812 C CA . THR A 1 102 ? -9.580 -3.017 14.085 1.00 94.38 102 THR A CA 1
ATOM 813 C C . THR A 1 102 ? -10.651 -1.955 13.814 1.00 94.38 102 THR A C 1
ATOM 815 O O . THR A 1 102 ? -10.352 -0.753 13.777 1.00 94.38 102 THR A O 1
ATOM 818 N N . SER A 1 103 ? -11.899 -2.392 13.635 1.00 93.19 103 SER A N 1
ATOM 819 C CA . SER A 1 103 ? -13.051 -1.506 13.450 1.00 93.19 103 SER A CA 1
ATOM 820 C C . SER A 1 103 ? -13.252 -0.571 14.648 1.00 93.19 103 SER A C 1
ATOM 822 O O . SER A 1 103 ? -12.731 -0.806 15.735 1.00 93.19 103 SER A O 1
ATOM 824 N N . GLU A 1 104 ? -14.000 0.514 14.439 1.00 91.75 104 GLU A N 1
ATOM 825 C CA . GLU A 1 104 ? -14.307 1.539 15.461 1.00 91.75 104 GLU A CA 1
ATOM 826 C C . GLU A 1 104 ? -13.095 2.332 15.988 1.00 91.75 104 GLU A C 1
ATOM 828 O O . GLU A 1 104 ? -13.237 3.210 16.839 1.00 91.75 104 GLU A O 1
ATOM 833 N N . THR A 1 105 ? -11.901 2.108 15.437 1.00 95.75 105 THR A N 1
ATOM 834 C CA . THR A 1 105 ? -10.727 2.939 15.716 1.00 95.75 105 THR A CA 1
ATOM 835 C C . THR A 1 105 ? -10.751 4.239 14.894 1.00 95.75 105 THR A C 1
ATOM 837 O O . THR A 1 105 ? -11.322 4.282 13.797 1.00 95.75 105 THR A O 1
ATOM 840 N N . PRO A 1 106 ? -10.090 5.321 15.357 1.00 96.44 106 PRO A N 1
ATOM 841 C CA . PRO A 1 106 ? -9.992 6.563 14.587 1.00 96.44 106 PRO A CA 1
ATOM 842 C C . PRO A 1 106 ? -9.363 6.373 13.201 1.00 96.44 106 PRO A C 1
ATOM 844 O O . PRO A 1 106 ? -9.788 7.007 12.235 1.00 96.44 106 PRO A O 1
ATOM 847 N N . ILE A 1 107 ? -8.376 5.476 13.089 1.00 97.38 107 ILE A N 1
ATOM 848 C CA . ILE A 1 107 ? -7.723 5.180 11.812 1.00 97.38 107 ILE A CA 1
ATOM 849 C C . ILE A 1 107 ? -8.658 4.436 10.856 1.00 97.38 107 ILE A C 1
ATOM 851 O O . ILE A 1 107 ? -8.704 4.790 9.685 1.00 97.38 107 ILE A O 1
ATOM 855 N N . HIS A 1 108 ? -9.488 3.507 11.345 1.00 97.81 108 HIS A N 1
ATOM 856 C CA . HIS A 1 108 ? -10.510 2.851 10.524 1.00 97.81 108 HIS A CA 1
ATOM 857 C C . HIS A 1 108 ? -11.474 3.875 9.902 1.00 97.81 108 HIS A C 1
ATOM 859 O O . HIS A 1 108 ? -11.688 3.882 8.692 1.00 97.81 108 HIS A O 1
ATOM 865 N N . ALA A 1 109 ? -11.991 4.818 10.699 1.00 97.19 109 ALA A N 1
ATOM 866 C CA . ALA A 1 109 ? -12.852 5.886 10.184 1.00 97.19 109 ALA A CA 1
ATOM 867 C C . ALA A 1 109 ? -12.130 6.796 9.172 1.00 97.19 109 ALA A C 1
ATOM 869 O O . ALA A 1 109 ? -12.720 7.215 8.172 1.00 97.19 109 ALA A O 1
ATOM 870 N N . LYS A 1 110 ? -10.846 7.097 9.404 1.00 98.00 110 LYS A N 1
ATOM 871 C CA . LYS A 1 110 ? -10.031 7.891 8.477 1.00 98.00 110 LYS A CA 1
ATOM 872 C C . LYS A 1 110 ? -9.818 7.172 7.141 1.00 98.00 110 LYS A C 1
ATOM 874 O O . LYS A 1 110 ? -9.993 7.801 6.101 1.00 98.00 110 LYS A O 1
ATOM 879 N N . LEU A 1 111 ? -9.524 5.874 7.158 1.00 97.94 111 LEU A N 1
ATOM 880 C CA . LEU A 1 111 ? -9.356 5.063 5.948 1.00 97.94 111 LEU A CA 1
ATOM 881 C C . LEU A 1 111 ? -10.641 5.014 5.119 1.00 97.94 111 LEU A C 1
ATOM 883 O O . LEU A 1 111 ? -10.593 5.239 3.913 1.00 97.94 111 LEU A O 1
ATOM 887 N N . LEU A 1 112 ? -11.804 4.852 5.756 1.00 97.81 112 LEU A N 1
ATOM 888 C CA . LEU A 1 112 ? -13.089 4.931 5.054 1.00 97.81 112 LEU A CA 1
ATOM 889 C C . LEU A 1 112 ? -13.321 6.307 4.412 1.00 97.81 112 LEU A C 1
ATOM 891 O O . LEU A 1 112 ? -13.876 6.395 3.319 1.00 97.81 112 LEU A O 1
ATOM 895 N N . ASN A 1 113 ? -12.886 7.397 5.048 1.00 97.81 113 ASN A N 1
ATOM 896 C CA . ASN A 1 113 ? -12.970 8.726 4.439 1.00 97.81 113 ASN A CA 1
ATOM 897 C C . ASN A 1 113 ? -12.059 8.853 3.209 1.00 97.81 113 ASN A C 1
ATOM 899 O O . ASN A 1 113 ? -12.525 9.321 2.169 1.00 97.81 113 ASN A O 1
ATOM 903 N N . ILE A 1 114 ? -10.806 8.397 3.295 1.00 97.75 114 ILE A N 1
ATOM 904 C CA . ILE A 1 114 ? -9.861 8.426 2.167 1.00 97.75 114 ILE A CA 1
ATOM 905 C C . ILE A 1 114 ? -10.359 7.537 1.018 1.00 97.75 114 ILE A C 1
ATOM 907 O O . ILE A 1 114 ? -10.326 7.958 -0.135 1.00 97.75 114 ILE A O 1
ATOM 911 N N . ALA A 1 115 ? -10.912 6.358 1.319 1.00 97.00 115 ALA A N 1
ATOM 912 C CA . ALA A 1 115 ? -11.534 5.472 0.332 1.00 97.00 115 ALA A CA 1
ATOM 913 C C . ALA A 1 115 ? -12.689 6.147 -0.431 1.00 97.00 115 ALA A C 1
ATOM 915 O O . ALA A 1 115 ? -12.900 5.887 -1.610 1.00 97.00 115 ALA A O 1
ATOM 916 N N . ASN A 1 116 ? -13.398 7.072 0.222 1.00 96.75 116 ASN A N 1
ATOM 917 C CA . ASN A 1 116 ? -14.440 7.905 -0.384 1.00 96.75 116 ASN A CA 1
ATOM 918 C C . ASN A 1 116 ? -13.897 9.208 -1.012 1.00 96.75 116 ASN A C 1
ATOM 920 O O . ASN A 1 116 ? -14.659 10.151 -1.238 1.00 96.75 116 ASN A O 1
ATOM 924 N N . GLY A 1 117 ? -12.586 9.299 -1.254 1.00 93.88 117 GLY A N 1
ATOM 925 C CA . GLY A 1 117 ? -11.930 10.445 -1.888 1.00 93.88 117 GLY A CA 1
ATOM 926 C C . GLY A 1 117 ? -11.735 11.661 -0.979 1.00 93.88 117 GLY A C 1
ATOM 927 O O . GLY A 1 117 ? -11.476 12.759 -1.471 1.00 93.88 117 GLY A O 1
ATOM 928 N N . LYS A 1 118 ? -11.876 11.513 0.345 1.00 94.06 118 LYS A N 1
ATOM 929 C CA . LYS A 1 118 ? -11.698 12.610 1.312 1.00 94.06 118 LYS A CA 1
ATOM 930 C C . LYS A 1 118 ? -10.314 12.554 1.953 1.00 94.06 118 LYS A C 1
ATOM 932 O O . LYS A 1 118 ? -10.168 12.137 3.102 1.00 94.06 118 LYS A O 1
ATOM 937 N N . GLY A 1 119 ? -9.320 13.025 1.207 1.00 93.94 119 GLY A N 1
ATOM 938 C CA . GLY A 1 119 ? -7.918 13.064 1.620 1.00 93.94 119 GLY A CA 1
ATOM 939 C C . GLY A 1 119 ? -7.075 11.999 0.927 1.00 93.94 119 GLY A C 1
ATOM 940 O O . GLY A 1 119 ? -7.530 11.338 -0.002 1.00 93.94 119 GLY A O 1
ATOM 941 N N . GLU A 1 120 ? -5.839 11.852 1.387 1.00 96.06 120 GLU A N 1
ATOM 942 C CA . GLU A 1 120 ? -4.841 10.941 0.825 1.00 96.06 120 GLU A CA 1
ATOM 943 C C . GLU A 1 120 ? -4.143 10.186 1.958 1.00 96.06 120 GLU A C 1
ATOM 945 O O . GLU A 1 120 ? -4.100 10.667 3.096 1.00 96.06 120 GLU A O 1
ATOM 950 N N . LEU A 1 121 ? -3.602 9.005 1.650 1.00 96.06 121 LEU A N 1
ATOM 951 C CA . LEU A 1 121 ? -2.800 8.255 2.611 1.00 96.06 121 LEU A CA 1
ATOM 952 C C . LEU A 1 121 ? -1.483 8.982 2.866 1.00 96.06 121 LEU A C 1
ATOM 954 O O . LEU A 1 121 ? -0.817 9.442 1.940 1.00 96.06 121 LEU A O 1
ATOM 958 N N . SER A 1 122 ? -1.077 9.023 4.128 1.00 95.00 122 SER A N 1
ATOM 959 C CA . SER A 1 122 ? 0.211 9.558 4.555 1.00 95.00 122 SER A CA 1
ATOM 960 C C . SER A 1 122 ? 1.017 8.514 5.325 1.00 95.00 122 SER A C 1
ATOM 962 O O . SER A 1 122 ? 0.489 7.508 5.796 1.00 95.00 122 SER A O 1
ATOM 964 N N . ILE A 1 123 ? 2.315 8.766 5.509 1.00 93.38 123 ILE A N 1
ATOM 965 C CA . ILE A 1 123 ? 3.172 7.895 6.332 1.00 93.38 123 ILE A CA 1
ATOM 966 C C . ILE A 1 123 ? 2.654 7.817 7.778 1.00 93.38 123 ILE A C 1
ATOM 968 O O . ILE A 1 123 ? 2.654 6.738 8.362 1.00 93.38 123 ILE A O 1
ATOM 972 N N . ALA A 1 124 ? 2.135 8.921 8.324 1.00 93.88 124 ALA A N 1
ATOM 973 C CA . ALA A 1 124 ? 1.547 8.941 9.663 1.00 93.88 124 ALA A CA 1
ATOM 974 C C . ALA A 1 124 ? 0.324 8.011 9.781 1.00 93.88 124 ALA A C 1
ATOM 976 O O . ALA A 1 124 ? 0.079 7.436 10.839 1.00 93.88 124 ALA A O 1
ATOM 977 N N . ASP A 1 125 ? -0.425 7.812 8.691 1.00 96.00 125 ASP A N 1
ATOM 978 C CA . ASP A 1 125 ? -1.544 6.865 8.676 1.00 96.00 125 ASP A CA 1
ATOM 979 C C . ASP A 1 125 ? -1.064 5.423 8.788 1.00 96.00 125 ASP A C 1
ATOM 981 O O . ASP A 1 125 ? -1.679 4.633 9.501 1.00 96.00 125 ASP A O 1
ATOM 985 N N . LEU A 1 126 ? 0.061 5.088 8.149 1.00 94.62 126 LEU A N 1
ATOM 986 C CA . LEU A 1 126 ? 0.672 3.768 8.292 1.00 94.62 126 LEU A CA 1
ATOM 987 C C . LEU A 1 126 ? 1.140 3.515 9.728 1.00 94.62 126 LEU A C 1
ATOM 989 O O . LEU A 1 126 ? 0.904 2.436 10.258 1.00 94.62 126 LEU A O 1
ATOM 993 N N . GLU A 1 127 ? 1.727 4.507 10.398 1.00 93.56 127 GLU A N 1
ATOM 994 C CA . GLU A 1 127 ? 2.105 4.382 11.815 1.00 93.56 127 GLU A CA 1
ATOM 995 C C . GLU A 1 127 ? 0.877 4.118 12.706 1.00 93.56 127 GLU A C 1
ATOM 997 O O . GLU A 1 127 ? 0.913 3.282 13.612 1.00 93.56 127 GLU A O 1
ATOM 1002 N N . MET A 1 128 ? -0.249 4.780 12.420 1.00 94.56 128 MET A N 1
ATOM 1003 C CA . MET A 1 128 ? -1.512 4.524 13.119 1.00 94.56 128 MET A CA 1
ATOM 1004 C C . MET A 1 128 ? -2.090 3.138 12.797 1.00 94.56 128 MET A C 1
ATOM 1006 O O . MET A 1 128 ? -2.633 2.485 13.694 1.00 94.56 128 MET A O 1
ATOM 1010 N N . ILE A 1 129 ? -1.967 2.669 11.551 1.00 95.06 129 ILE A N 1
ATOM 1011 C CA . ILE A 1 129 ? -2.339 1.305 11.148 1.00 95.06 129 ILE A CA 1
ATOM 1012 C C . ILE A 1 129 ? -1.511 0.285 11.935 1.00 95.06 129 ILE A C 1
ATOM 1014 O O . ILE A 1 129 ? -2.081 -0.646 12.495 1.00 95.06 129 ILE A O 1
ATOM 1018 N N . GLU A 1 130 ? -0.196 0.480 12.060 1.00 93.88 130 GLU A N 1
ATOM 1019 C CA . GLU A 1 130 ? 0.700 -0.422 12.798 1.00 93.88 130 GLU A CA 1
ATOM 1020 C C . GLU A 1 130 ? 0.240 -0.642 14.254 1.00 93.88 130 GLU A C 1
ATOM 1022 O O . GLU A 1 130 ? 0.309 -1.746 14.809 1.00 93.88 130 GLU A O 1
ATOM 1027 N N . GLN A 1 131 ? -0.291 0.411 14.876 1.00 92.94 131 GLN A N 1
ATOM 1028 C CA . GLN A 1 131 ? -0.789 0.380 16.250 1.00 92.94 131 GLN A CA 1
ATOM 1029 C C . GLN A 1 131 ? -2.164 -0.294 16.373 1.00 92.94 131 GLN A C 1
ATOM 1031 O O . GLN A 1 131 ? -2.440 -0.929 17.388 1.00 92.94 131 GLN A O 1
ATOM 1036 N N . ASN A 1 132 ? -3.004 -0.214 15.338 1.00 94.56 132 ASN A N 1
ATOM 1037 C CA . ASN A 1 132 ? -4.411 -0.638 15.376 1.00 94.56 132 ASN A CA 1
ATOM 1038 C C . ASN A 1 132 ? -4.726 -1.852 14.489 1.00 94.56 132 ASN A C 1
ATOM 1040 O O . ASN A 1 132 ? -5.895 -2.222 14.345 1.00 94.56 132 ASN A O 1
ATOM 1044 N N . ILE A 1 133 ? -3.707 -2.472 13.895 1.00 92.06 133 ILE A N 1
ATOM 1045 C CA . ILE A 1 133 ? -3.868 -3.650 13.048 1.00 92.06 133 ILE A CA 1
ATOM 1046 C C . ILE A 1 133 ? -4.565 -4.785 13.806 1.00 92.06 133 ILE A C 1
ATOM 1048 O O . ILE A 1 133 ? -4.231 -5.083 14.961 1.00 92.06 133 ILE A O 1
ATOM 1052 N N . ASP A 1 134 ? -5.542 -5.402 13.143 1.00 91.25 134 ASP A N 1
ATOM 1053 C CA . ASP A 1 134 ? -6.280 -6.547 13.661 1.00 91.25 134 ASP A CA 1
ATOM 1054 C C . ASP A 1 134 ? -5.309 -7.712 13.905 1.00 91.25 134 ASP A C 1
ATOM 1056 O O . ASP A 1 134 ? -4.369 -7.971 13.144 1.00 91.25 134 ASP A O 1
ATOM 1060 N N . ILE A 1 135 ? -5.528 -8.425 15.008 1.00 87.94 135 ILE A N 1
ATOM 1061 C CA . ILE A 1 135 ? -4.662 -9.510 15.462 1.00 87.94 135 ILE A CA 1
ATOM 1062 C C . ILE A 1 135 ? -4.475 -10.616 14.411 1.00 87.94 135 ILE A C 1
ATOM 1064 O O . ILE A 1 135 ? -3.414 -11.242 14.375 1.00 87.94 135 ILE A O 1
ATOM 1068 N N . ARG A 1 136 ? -5.455 -10.815 13.520 1.00 87.38 136 ARG A N 1
ATOM 1069 C CA . ARG A 1 136 ? -5.402 -11.784 12.413 1.00 87.38 136 ARG A CA 1
ATOM 1070 C C . ARG A 1 136 ? -4.288 -11.492 11.409 1.00 87.38 136 ARG A C 1
ATOM 1072 O O . ARG A 1 136 ? -3.791 -12.430 10.799 1.00 87.38 136 ARG A O 1
ATOM 1079 N N . PHE A 1 137 ? -3.876 -10.232 11.272 1.00 85.06 137 PHE A N 1
ATOM 1080 C CA . PHE A 1 137 ? -2.807 -9.808 10.358 1.00 85.06 137 PHE A CA 1
ATOM 1081 C C . PHE A 1 137 ? -1.474 -9.543 11.072 1.00 85.06 137 PHE A C 1
ATOM 1083 O O . PHE A 1 137 ? -0.458 -9.306 10.422 1.00 85.06 137 PHE A O 1
ATOM 1090 N N . ARG A 1 138 ? -1.440 -9.603 12.414 1.00 80.44 138 ARG A N 1
ATOM 1091 C CA . ARG A 1 138 ? -0.188 -9.492 13.190 1.00 80.44 138 ARG A CA 1
ATOM 1092 C C . ARG A 1 138 ? 0.651 -10.762 13.135 1.00 80.44 138 ARG A C 1
ATOM 1094 O O . ARG A 1 138 ? 1.877 -10.697 13.216 1.00 80.44 138 ARG A O 1
ATOM 1101 N N . PHE A 1 139 ? 0.001 -11.914 13.029 1.00 73.00 139 PHE A N 1
ATOM 1102 C CA . PHE A 1 139 ? 0.659 -13.212 13.010 1.00 73.00 139 PHE A CA 1
ATOM 1103 C C . PHE A 1 139 ? 0.534 -13.825 11.622 1.00 73.00 139 PHE A C 1
ATOM 1105 O O . PHE A 1 139 ? -0.551 -13.842 11.048 1.00 73.00 139 PHE A O 1
ATOM 1112 N N . LYS A 1 140 ? 1.639 -14.360 11.091 1.00 59.62 140 LYS A N 1
ATOM 1113 C CA . LYS A 1 140 ? 1.592 -15.148 9.857 1.00 59.62 140 LYS A CA 1
ATOM 1114 C C . LYS A 1 140 ? 0.606 -16.299 10.077 1.00 59.62 140 LYS A C 1
ATOM 1116 O O . LYS A 1 140 ? 0.746 -17.027 11.062 1.00 59.62 140 LYS A O 1
ATOM 1121 N N . SER A 1 141 ? -0.373 -16.462 9.186 1.00 51.72 141 SER A N 1
ATOM 1122 C CA . SER A 1 141 ? -1.244 -17.639 9.206 1.00 51.72 141 SER A CA 1
ATOM 1123 C C . SER A 1 141 ? -0.357 -18.887 9.158 1.00 51.72 141 SER A C 1
ATOM 1125 O O . SER A 1 141 ? 0.360 -19.103 8.186 1.00 51.72 141 SER A O 1
ATOM 1127 N N . MET A 1 142 ? -0.355 -19.696 10.222 1.00 46.34 142 MET A N 1
ATOM 1128 C CA . MET A 1 142 ? 0.378 -20.974 10.283 1.00 46.34 142 MET A CA 1
ATOM 1129 C C . MET A 1 142 ? -0.318 -22.086 9.480 1.00 46.34 142 MET A C 1
ATOM 1131 O O . MET A 1 142 ? -0.194 -23.262 9.814 1.00 46.34 142 MET A O 1
ATOM 1135 N N . ARG A 1 143 ? -1.105 -21.741 8.461 1.00 43.38 143 ARG A N 1
ATOM 1136 C CA . ARG A 1 143 ? -1.666 -22.728 7.544 1.00 43.38 143 ARG A CA 1
ATOM 1137 C C . ARG A 1 143 ? -0.864 -22.656 6.261 1.00 43.38 143 ARG A C 1
ATOM 1139 O O . ARG A 1 143 ? -0.991 -21.684 5.527 1.00 43.38 143 ARG A O 1
ATOM 1146 N N . ASP A 1 144 ? 0.021 -23.642 6.147 1.00 42.19 144 ASP A N 1
ATOM 1147 C CA . ASP A 1 144 ? 0.565 -24.272 4.938 1.00 42.19 144 ASP A CA 1
ATOM 1148 C C . ASP A 1 144 ? 2.083 -24.480 5.091 1.00 42.19 144 ASP A C 1
ATOM 1150 O O . ASP A 1 144 ? 2.910 -23.643 4.718 1.00 42.19 144 ASP A O 1
ATOM 1154 N N . ILE A 1 145 ? 2.408 -25.606 5.746 1.00 38.50 145 ILE A N 1
ATOM 1155 C CA . ILE A 1 145 ? 3.612 -26.417 5.501 1.00 38.50 145 ILE A CA 1
ATOM 1156 C C . ILE A 1 145 ? 3.197 -27.477 4.486 1.00 38.50 145 ILE A C 1
ATOM 1158 O O . ILE A 1 145 ? 2.114 -28.067 4.711 1.00 38.50 145 ILE A O 1
#

pLDDT: mean 83.01, std 14.6, range [38.5, 98.0]

Foldseek 3Di:
DCQLVQLVVLLVLDAPPDCVNQVNPPDRPVVVRDDSDPARDPSSLVSNLVNLLPDQVLVVLQADAPPVVLVSVQVNCVHNPPPPCQLVSQLSVLVNLLVFFDPPDPLNVVSPCSVVSNDGDDSVSSVVSSVGTDPSSNDHPPPDD

Sequence (145 aa):
MHFRYAFAELANGKSPTDPDWPIHAENSEFRTLGQYPYRFSKAQIQAILKICHDADLLAIAQMCRFPDWLGYLGLILKHCEGNSDYPQLSATWSAQLADVVTSETPIHAKLLNIANGKGELSIADLEMIEQNIDIRFRFKSMRDI

Secondary structure (DSSP, 8-state):
--HHHHHHHHHTT--TTSTT-GGGSTT--TTSS-PPPSS--HHHHHHHHHHHHT--HHHHHHHSPTTHHHHHHHHHHHHHTTSTTHHHHHHHHHHHHHTTBPTTSHHHHHHHHHHTTSS---HHHHHHHHHHB-HHHHS------